Protein AF-A0ABD3CUC6-F1 (afdb_monomer)

Mean predicted aligned error: 16.21 Å

Secondary structure (DSSP, 8-state):
----------------------TTSHHHHHHHHS-HHHHHHHHHHHHHHHHHHHH------EEEEEEEE-STT--EEEEEETTSPPPEEEEGGGS-HHHHHHHHTT-----EEEEEEEEE-SSTT--EEEEEEESS-SS-EEEEGGGS-HHHHHHHHHHHHTT-

Sequence (164 aa):
MRGILRCGQFGGGEGGEFGGMNECGDFLVILKVTPQLQFARRLGLESVIRVVEGGVYEFAEVSEIVERRGKGENVEYLVKWKDGGDNEWVKAALVAEDLVKDFEAGVEYAVAECVLDGREGEDEGKKMEYLVKWTDMEDATWEPEENVDPDLIKVFRERATQRL

pLDDT: mean 72.8, std 18.21, range [30.08, 90.88]

InterPro domains:
  IPR000953 Chromo/chromo shadow domain [PS50013] (110-164)
  IPR000953 Chromo/chromo shadow domain [SM00298] (58-108)
  IPR000953 Chromo/chromo shadow domain [SM00298] (109-161)
  IPR016197 Chromo-like domain superfamily [SSF54160] (58-106)
  IPR016197 Chromo-like domain superfamily [SSF54160] (108-159)
  IPR023780 Chromo domain [PF00385] (112-159)
  IPR051219 Heterochromatin-associated chromo domain-containing protein [PTHR22812] (108-159)

Organism: NCBI:txid1961234

Solvent-accessible surface area (backbone atoms only — not comparable to full-atom values): 10369 Å² total; per-residue (Å²): 100,27,79,88,88,87,88,85,86,88,83,90,82,83,90,78,90,80,78,85,82,82,77,88,64,66,67,64,56,55,60,75,77,44,58,70,69,57,51,54,51,47,56,53,48,52,53,51,48,54,54,48,58,74,67,62,76,82,92,73,65,74,58,46,75,79,46,79,48,72,66,85,91,61,33,32,33,32,36,32,41,64,88,70,55,77,71,41,81,39,49,52,91,78,47,60,67,66,62,53,52,34,51,75,70,70,36,60,72,71,64,70,70,46,58,78,47,75,46,75,39,92,59,103,72,67,48,49,27,33,33,36,32,39,72,91,45,93,69,63,47,80,38,50,58,92,35,46,60,66,69,46,53,48,54,43,54,51,55,61,59,74,75,109

Radius of gyration: 26.25 Å; Cα contacts (8 Å, |Δi|>4): 177; chains: 1; bounding box: 52×40×78 Å

Nearest PDB structures (foldseek):
  5e4w-assembly1_D  TM=7.990E-01  e=6.139E-12  Arabidopsis thaliana
  3ui2-assembly1_A  TM=6.352E-01  e=3.336E-07  Arabidopsis thaliana
  2fmm-assembly1_A-2  TM=7.724E-01  e=9.442E-02  Homo sapiens
  3kup-assembly1_B  TM=8.282E-01  e=1.915E-01  Homo sapiens
  5xyv-assembly1_A  TM=7.861E-01  e=1.805E-01  Drosophila melanogaster

Structure (mmCIF, N/CA/C/O backbone):
data_AF-A0ABD3CUC6-F1
#
_entry.id   AF-A0ABD3CUC6-F1
#
loop_
_atom_site.group_PDB
_atom_site.id
_atom_site.type_symbol
_atom_site.label_atom_id
_atom_site.label_alt_id
_atom_site.label_comp_id
_atom_site.label_asym_id
_atom_site.label_entity_id
_atom_site.label_seq_id
_atom_site.pdbx_PDB_ins_code
_atom_site.Cartn_x
_atom_site.Cartn_y
_atom_site.Cartn_z
_atom_site.occupancy
_atom_site.B_iso_or_equiv
_atom_site.auth_seq_id
_atom_site.auth_comp_id
_atom_site.auth_asym_id
_atom_site.auth_atom_id
_atom_site.pdbx_PDB_model_num
ATOM 1 N N . MET A 1 1 ? -0.080 0.540 9.042 1.00 30.08 1 MET A N 1
ATOM 2 C CA . MET A 1 1 ? -1.145 1.302 8.359 1.00 30.08 1 MET A CA 1
ATOM 3 C C . MET A 1 1 ? -1.538 0.604 7.043 1.00 30.08 1 MET A C 1
ATOM 5 O O . MET A 1 1 ? -0.927 0.839 6.025 1.00 30.08 1 MET A O 1
ATOM 9 N N . ARG A 1 2 ? -2.485 -0.342 7.032 1.00 32.97 2 ARG A N 1
ATOM 10 C CA . ARG A 1 2 ? -2.652 -1.328 5.927 1.0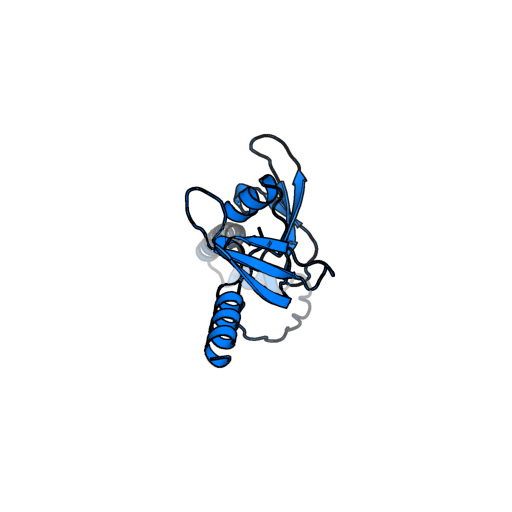0 32.97 2 ARG A CA 1
ATOM 11 C C . ARG A 1 2 ? -3.803 -0.936 4.962 1.00 32.97 2 ARG A C 1
ATOM 13 O O . ARG A 1 2 ? -4.880 -0.659 5.451 1.00 32.97 2 ARG A O 1
ATOM 20 N N . GLY A 1 3 ? -3.649 -0.945 3.625 1.00 31.75 3 GLY A N 1
ATOM 21 C CA . GLY A 1 3 ? -4.732 -0.631 2.646 1.00 31.75 3 GLY A CA 1
ATOM 22 C C . GLY A 1 3 ? -5.021 -1.740 1.604 1.00 31.75 3 GLY A C 1
ATOM 23 O O . GLY A 1 3 ? -4.108 -2.468 1.226 1.00 31.75 3 GLY A O 1
ATOM 24 N N . ILE A 1 4 ? -6.274 -1.898 1.125 1.00 34.72 4 ILE A N 1
ATOM 25 C CA . ILE A 1 4 ? -6.722 -2.981 0.204 1.00 34.72 4 ILE A CA 1
ATOM 26 C C . ILE A 1 4 ? -7.339 -2.413 -1.095 1.00 34.72 4 ILE A C 1
ATOM 28 O O . ILE A 1 4 ? -8.105 -1.454 -1.063 1.00 34.72 4 ILE A O 1
ATOM 32 N N . LEU A 1 5 ? -7.043 -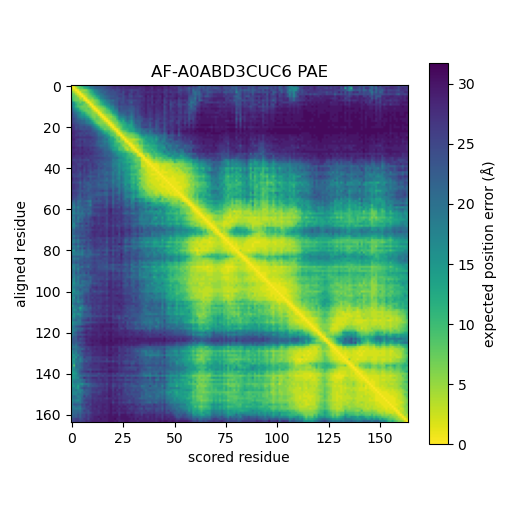3.041 -2.247 1.00 32.69 5 LEU A N 1
ATOM 33 C CA . LEU A 1 5 ? -7.574 -2.693 -3.581 1.00 32.69 5 LEU A CA 1
ATOM 34 C C . LEU A 1 5 ? -8.336 -3.859 -4.236 1.00 32.69 5 LEU A C 1
ATOM 36 O O . LEU A 1 5 ? -8.020 -5.028 -4.007 1.00 32.69 5 LEU A O 1
ATOM 40 N N . ARG A 1 6 ? -9.338 -3.506 -5.056 1.00 31.00 6 ARG A N 1
ATOM 41 C CA . ARG A 1 6 ? -10.392 -4.370 -5.617 1.00 31.00 6 ARG A CA 1
ATOM 42 C C . ARG A 1 6 ? -10.176 -4.603 -7.122 1.00 31.00 6 ARG A C 1
ATOM 44 O O . ARG A 1 6 ? -10.145 -3.643 -7.886 1.00 31.00 6 ARG A O 1
ATOM 51 N N . CYS A 1 7 ? -10.101 -5.869 -7.536 1.00 31.59 7 CYS A N 1
ATOM 52 C CA . CYS A 1 7 ? -9.813 -6.295 -8.911 1.00 31.59 7 CYS A CA 1
ATOM 53 C C . CYS A 1 7 ? -11.099 -6.568 -9.730 1.00 31.59 7 CYS A C 1
ATOM 55 O O . CYS A 1 7 ? -12.070 -7.128 -9.210 1.00 31.59 7 CYS A O 1
ATOM 57 N N . GLY A 1 8 ? -11.110 -6.172 -11.009 1.00 34.06 8 GLY A N 1
ATOM 58 C CA . GLY A 1 8 ? -12.181 -6.427 -11.983 1.00 34.06 8 GLY A CA 1
ATOM 59 C C . GLY A 1 8 ? -11.780 -7.503 -13.002 1.00 34.06 8 GLY A C 1
ATOM 60 O O . GLY A 1 8 ? -10.676 -7.482 -13.527 1.00 34.06 8 GLY A O 1
ATOM 61 N N . GLN A 1 9 ? -12.683 -8.456 -13.247 1.00 33.06 9 GLN A N 1
ATOM 62 C CA . GLN A 1 9 ? -12.469 -9.698 -14.008 1.00 33.06 9 GLN A CA 1
ATOM 63 C C . GLN A 1 9 ? -12.479 -9.564 -15.547 1.00 33.06 9 GLN A C 1
ATOM 65 O O . GLN A 1 9 ? -12.959 -8.573 -16.092 1.00 33.06 9 GLN A O 1
ATOM 70 N N . PHE A 1 10 ? -12.119 -10.702 -16.176 1.00 35.19 10 PHE A N 1
ATOM 71 C CA . PHE A 1 10 ? -12.403 -11.208 -17.540 1.00 35.19 10 PHE A CA 1
ATOM 72 C C . PHE A 1 10 ? -11.274 -10.990 -18.565 1.00 35.19 10 PHE A C 1
ATOM 74 O O . PHE A 1 10 ? -10.747 -9.898 -18.667 1.00 35.19 10 PHE A O 1
ATOM 81 N N . GLY A 1 11 ? -10.856 -11.945 -19.405 1.00 31.66 11 GLY A N 1
ATOM 82 C CA . GLY A 1 11 ? -11.239 -13.334 -19.689 1.00 31.66 11 GLY A CA 1
ATOM 83 C C . GLY A 1 11 ? -10.310 -13.860 -20.806 1.00 31.66 11 GLY A C 1
ATOM 84 O O . GLY A 1 11 ? -9.891 -13.087 -21.663 1.00 31.66 11 GLY A O 1
ATOM 85 N N . GLY A 1 12 ? -9.925 -15.140 -20.745 1.00 42.12 12 GLY A N 1
ATOM 86 C CA . GLY A 1 12 ? -8.836 -15.727 -21.541 1.00 42.12 12 GLY A CA 1
ATOM 87 C C . GLY A 1 12 ? -9.129 -16.030 -23.018 1.00 42.12 12 GLY A C 1
ATOM 88 O O . GLY A 1 12 ? -10.275 -16.011 -23.464 1.00 42.12 12 GLY A O 1
ATOM 89 N N . GLY A 1 13 ? -8.062 -16.367 -23.753 1.00 33.66 13 GLY A N 1
ATOM 90 C CA . GLY A 1 13 ? -8.121 -16.807 -25.150 1.00 33.66 13 GLY A CA 1
ATOM 91 C C . GLY A 1 13 ? -6.776 -17.300 -25.706 1.00 33.66 13 GLY A C 1
ATOM 92 O O . GLY A 1 13 ? -5.983 -16.506 -26.190 1.00 33.66 13 GLY A O 1
ATOM 93 N N . GLU A 1 14 ? -6.566 -18.610 -25.564 1.00 36.53 14 GLU A N 1
ATOM 94 C CA . GLU A 1 14 ? -5.837 -19.611 -26.373 1.00 36.53 14 GLU A CA 1
ATOM 95 C C . GLU A 1 14 ? -4.685 -19.215 -27.327 1.00 36.53 14 GLU A C 1
ATOM 97 O O . GLU A 1 14 ? -4.815 -18.413 -28.249 1.00 36.53 14 GLU A O 1
ATOM 102 N N . GLY A 1 15 ? -3.558 -19.918 -27.144 1.00 44.38 15 GLY A N 1
ATOM 103 C CA . GLY A 1 15 ? -2.377 -19.879 -27.999 1.00 44.38 15 GLY A CA 1
ATOM 104 C C . GLY A 1 15 ? -2.537 -20.623 -29.328 1.00 44.38 15 GLY A C 1
ATOM 105 O O . GLY A 1 15 ? -3.234 -21.631 -29.429 1.00 44.38 15 GLY A O 1
ATOM 106 N N . GLY A 1 16 ? -1.823 -20.131 -30.342 1.00 31.23 16 GLY A N 1
ATOM 107 C CA . GLY A 1 16 ? -1.648 -20.788 -31.634 1.00 31.23 16 GLY A CA 1
ATOM 108 C C . GLY A 1 16 ? -0.166 -20.997 -31.936 1.00 31.23 16 GLY A C 1
ATOM 109 O O . GLY A 1 16 ? 0.599 -20.035 -32.009 1.00 31.23 16 GLY A O 1
ATOM 110 N N . GLU A 1 17 ? 0.224 -22.261 -32.112 1.00 42.72 17 GLU A N 1
ATOM 111 C CA . GLU A 1 17 ? 1.518 -22.683 -32.653 1.00 42.72 17 GLU A CA 1
ATOM 112 C C . GLU A 1 17 ? 1.757 -22.061 -34.037 1.00 42.72 17 GLU A C 1
ATOM 114 O O . GLU A 1 17 ? 1.038 -22.351 -34.995 1.00 42.72 17 GLU A O 1
ATOM 119 N N . PHE A 1 18 ? 2.813 -21.256 -34.173 1.00 35.44 18 PHE A N 1
ATOM 120 C CA . PHE A 1 18 ? 3.358 -20.903 -35.482 1.00 35.44 18 PHE A CA 1
ATOM 121 C C . PHE A 1 18 ? 4.439 -21.914 -35.865 1.00 35.44 18 PHE A C 1
ATOM 123 O O . PHE A 1 18 ? 5.552 -21.905 -35.340 1.00 35.44 18 PHE A O 1
ATOM 130 N N . GLY A 1 19 ? 4.063 -22.808 -36.783 1.00 35.12 19 GLY A N 1
ATOM 131 C CA . GLY A 1 19 ? 4.942 -23.790 -37.404 1.00 35.12 19 GLY A CA 1
ATOM 132 C C . GLY A 1 19 ? 6.150 -23.147 -38.092 1.00 35.12 19 GLY A C 1
ATOM 133 O O . GLY A 1 19 ? 6.057 -22.079 -38.700 1.00 35.12 19 GLY A O 1
ATOM 134 N N . GLY A 1 20 ? 7.288 -23.832 -37.966 1.00 44.66 20 GLY A N 1
ATOM 135 C CA . GLY A 1 20 ? 8.601 -23.389 -38.419 1.00 44.66 20 GLY A CA 1
ATOM 136 C C . GLY A 1 20 ? 8.669 -23.033 -39.904 1.00 44.66 20 GLY A C 1
ATOM 137 O O . GLY A 1 20 ? 8.253 -23.798 -40.775 1.00 44.66 20 GLY A O 1
ATOM 138 N N . MET A 1 21 ? 9.251 -21.866 -40.180 1.00 42.28 21 MET A N 1
ATOM 139 C CA . MET A 1 21 ? 9.611 -21.419 -41.522 1.00 42.28 21 MET A CA 1
ATOM 140 C C . MET A 1 21 ? 11.006 -21.940 -41.877 1.00 42.28 21 MET A C 1
ATOM 142 O O . MET A 1 21 ? 12.007 -21.527 -41.291 1.00 42.28 21 MET A O 1
ATOM 146 N N . ASN A 1 22 ? 11.062 -22.846 -42.853 1.00 43.59 22 ASN A N 1
ATOM 147 C CA . ASN A 1 22 ? 12.304 -23.351 -43.425 1.00 43.59 22 ASN A CA 1
ATOM 148 C C . ASN A 1 22 ? 12.903 -22.321 -44.399 1.00 43.59 22 ASN A C 1
ATOM 150 O O . ASN A 1 22 ? 12.369 -22.059 -45.471 1.00 43.59 22 ASN A O 1
ATOM 154 N N . GLU A 1 23 ? 14.014 -21.738 -43.961 1.00 53.22 23 GLU A N 1
ATOM 155 C CA . GLU A 1 23 ? 15.233 -21.377 -44.694 1.00 53.22 23 GLU A CA 1
ATOM 156 C C . GLU A 1 23 ? 15.123 -20.931 -46.180 1.00 53.22 23 GLU A C 1
ATOM 158 O O . GLU A 1 23 ? 14.926 -21.704 -47.116 1.00 53.22 23 GLU A O 1
ATOM 163 N N . CYS A 1 24 ? 15.427 -19.642 -46.388 1.00 42.94 24 CYS A N 1
ATOM 164 C CA . CYS A 1 24 ? 16.033 -19.032 -47.587 1.00 42.94 24 CYS A CA 1
ATOM 165 C C . CYS A 1 24 ? 15.197 -18.838 -48.873 1.00 42.94 24 CYS A C 1
ATOM 167 O O . CYS A 1 24 ? 15.619 -18.047 -49.720 1.00 42.94 24 CYS A O 1
ATOM 169 N N . GLY A 1 25 ? 14.023 -19.455 -49.034 1.00 47.25 25 GLY A N 1
ATOM 170 C CA . GLY A 1 25 ? 13.182 -19.277 -50.238 1.00 47.25 25 GLY A CA 1
ATOM 171 C C . GLY A 1 25 ? 12.277 -18.035 -50.231 1.00 47.25 25 GLY A C 1
ATOM 172 O O . GLY A 1 25 ? 12.180 -17.312 -51.227 1.00 47.25 25 GLY A O 1
ATOM 173 N N . ASP A 1 26 ? 11.653 -17.742 -49.092 1.00 51.25 26 ASP A N 1
ATOM 174 C CA . ASP A 1 26 ? 10.533 -16.789 -49.025 1.00 51.25 26 ASP A CA 1
ATOM 175 C C . ASP A 1 26 ? 10.968 -15.317 -48.960 1.00 51.25 26 ASP A C 1
ATOM 177 O O . ASP A 1 26 ? 10.250 -14.415 -49.402 1.00 51.25 26 ASP A O 1
ATOM 181 N N . PHE A 1 27 ? 12.193 -15.053 -48.498 1.00 46.53 27 PHE A N 1
ATOM 182 C CA . PHE A 1 27 ? 12.734 -13.695 -48.386 1.00 46.53 27 PHE A CA 1
ATOM 183 C C . PHE A 1 27 ? 12.900 -13.012 -49.757 1.00 46.53 27 PHE A C 1
ATOM 185 O O . PHE A 1 27 ? 12.680 -11.807 -49.905 1.00 46.53 27 PHE A O 1
ATOM 192 N N . LEU A 1 28 ? 13.235 -13.790 -50.794 1.00 46.31 28 LEU A N 1
ATOM 193 C CA . LEU A 1 28 ? 13.470 -13.281 -52.148 1.00 46.31 28 LEU A CA 1
ATOM 194 C C . LEU A 1 28 ? 12.167 -12.897 -52.872 1.00 46.31 28 LEU A C 1
ATOM 196 O O . LEU A 1 28 ? 12.174 -12.020 -53.739 1.00 46.31 28 LEU A O 1
ATOM 200 N N . VAL A 1 29 ? 11.047 -13.532 -52.518 1.00 54.84 29 VAL A N 1
ATOM 201 C CA . VAL A 1 29 ? 9.729 -13.235 -53.100 1.00 54.84 29 VAL A CA 1
ATOM 202 C C . VAL A 1 29 ? 9.185 -11.923 -52.532 1.00 54.84 29 VAL A C 1
ATOM 204 O O . VAL A 1 29 ? 8.720 -11.073 -53.290 1.00 54.84 29 VAL A O 1
ATOM 207 N N . ILE A 1 30 ? 9.347 -11.691 -51.227 1.00 55.38 30 ILE A N 1
ATOM 208 C CA . ILE A 1 30 ? 8.922 -10.453 -50.551 1.00 55.38 30 ILE A CA 1
ATOM 209 C C . ILE A 1 30 ? 9.645 -9.221 -51.125 1.00 55.38 30 ILE A C 1
ATOM 211 O O . ILE A 1 30 ? 9.023 -8.185 -51.374 1.00 55.38 30 ILE A O 1
ATOM 215 N N . LEU A 1 31 ? 10.944 -9.340 -51.415 1.00 51.84 31 LEU A N 1
ATOM 216 C CA . LEU A 1 31 ? 11.751 -8.257 -51.992 1.00 51.84 31 LEU A CA 1
ATOM 217 C C . LEU A 1 31 ? 11.315 -7.834 -53.405 1.00 51.84 31 LEU A C 1
ATOM 219 O O . LEU A 1 31 ? 11.507 -6.679 -53.775 1.00 51.84 31 LEU A O 1
ATOM 223 N N . LYS A 1 32 ? 10.723 -8.735 -54.202 1.00 55.78 32 LYS A N 1
ATOM 224 C CA . LYS A 1 32 ? 10.282 -8.424 -55.577 1.00 55.78 32 LYS A CA 1
ATOM 225 C C . LYS A 1 32 ? 8.918 -7.741 -55.645 1.00 55.78 32 LYS A C 1
ATOM 227 O O . LYS A 1 32 ? 8.655 -7.019 -56.602 1.00 55.78 32 LYS A O 1
ATOM 232 N N . VAL A 1 33 ? 8.058 -7.970 -54.657 1.00 61.75 33 VAL A N 1
ATOM 233 C CA . VAL A 1 33 ? 6.673 -7.463 -54.645 1.00 61.75 33 VAL A CA 1
ATOM 234 C C . VAL A 1 33 ? 6.567 -6.110 -53.927 1.00 61.75 33 VAL A C 1
ATOM 236 O O . VAL A 1 33 ? 5.576 -5.399 -54.075 1.00 61.75 33 VAL A O 1
ATOM 239 N N . THR A 1 34 ? 7.611 -5.702 -53.201 1.00 56.41 34 THR A N 1
ATOM 240 C CA . THR A 1 34 ? 7.596 -4.500 -52.359 1.00 56.41 34 THR A CA 1
ATOM 241 C C . THR A 1 34 ? 8.527 -3.429 -52.944 1.00 56.41 34 THR A C 1
ATOM 243 O O . THR A 1 34 ? 9.745 -3.597 -52.900 1.00 56.41 34 THR A O 1
ATOM 246 N N . PRO A 1 35 ? 8.012 -2.313 -53.499 1.00 67.25 35 PRO A N 1
ATOM 247 C CA . PRO A 1 35 ? 8.851 -1.219 -53.992 1.00 67.25 35 PRO A CA 1
ATOM 248 C C . PRO A 1 35 ? 9.783 -0.698 -52.888 1.00 67.25 35 PRO A C 1
ATOM 250 O O . PRO A 1 35 ? 9.364 -0.596 -51.736 1.00 67.25 35 PRO A O 1
ATOM 253 N N . GLN A 1 36 ? 11.017 -0.305 -53.226 1.00 63.75 36 GLN A N 1
ATOM 254 C CA . GLN A 1 36 ? 12.051 0.092 -52.248 1.00 63.75 36 GLN A CA 1
ATOM 255 C C . GLN A 1 36 ? 11.579 1.155 -51.234 1.00 63.75 36 GLN A C 1
ATOM 257 O O . GLN A 1 36 ? 11.944 1.111 -50.061 1.00 63.75 36 GLN A O 1
ATOM 262 N N . LEU A 1 37 ? 10.699 2.068 -51.657 1.00 66.50 37 LEU A N 1
ATOM 263 C CA . LEU A 1 37 ? 10.107 3.096 -50.796 1.00 66.50 37 LEU A CA 1
ATOM 264 C C . LEU A 1 37 ? 9.169 2.518 -49.718 1.00 66.50 37 LEU A C 1
ATOM 266 O O . LEU A 1 37 ? 9.110 3.032 -48.604 1.00 66.50 37 LEU A O 1
ATOM 270 N N . GLN A 1 38 ? 8.459 1.428 -50.023 1.00 71.19 38 GLN A N 1
ATOM 271 C CA . GLN A 1 38 ? 7.607 0.722 -49.062 1.00 71.19 38 GLN A CA 1
ATOM 272 C C . GLN A 1 38 ? 8.451 -0.070 -48.050 1.00 71.19 38 GLN A C 1
ATOM 274 O O . GLN A 1 38 ? 8.077 -0.151 -46.883 1.00 71.19 38 GLN A O 1
ATOM 279 N N . PHE A 1 39 ? 9.621 -0.578 -48.457 1.00 74.19 39 PHE A N 1
ATOM 280 C CA . PHE A 1 39 ? 10.573 -1.220 -47.542 1.00 74.19 39 PHE A CA 1
ATOM 281 C C . PHE A 1 39 ? 11.191 -0.215 -46.558 1.00 74.19 39 PHE A C 1
ATOM 283 O O . PHE A 1 39 ? 11.212 -0.464 -45.355 1.00 74.19 39 PHE A O 1
ATOM 290 N N . ALA A 1 40 ? 11.602 0.964 -47.038 1.00 74.44 40 ALA A N 1
ATOM 291 C CA . ALA A 1 40 ? 12.079 2.044 -46.172 1.00 74.44 40 ALA A CA 1
ATOM 292 C C . ALA A 1 40 ? 10.999 2.508 -45.176 1.00 74.44 40 ALA A C 1
ATOM 294 O O . ALA A 1 40 ? 11.283 2.720 -43.998 1.00 74.44 40 ALA A O 1
ATOM 295 N N . ARG A 1 41 ? 9.740 2.601 -45.629 1.00 81.31 41 ARG A N 1
ATOM 296 C CA . ARG A 1 41 ? 8.600 2.923 -44.762 1.00 81.31 41 ARG A CA 1
ATOM 297 C C . ARG A 1 41 ? 8.346 1.836 -43.713 1.00 81.31 41 ARG A C 1
ATOM 299 O O . ARG A 1 41 ? 8.040 2.178 -42.576 1.00 81.31 41 ARG A O 1
ATOM 306 N N . ARG A 1 42 ? 8.504 0.555 -44.070 1.00 81.44 42 ARG A N 1
ATOM 307 C CA . ARG A 1 42 ? 8.377 -0.573 -43.136 1.00 81.44 42 ARG A CA 1
ATOM 308 C C . ARG A 1 42 ? 9.451 -0.535 -42.049 1.00 81.44 42 ARG A C 1
ATOM 310 O O . ARG A 1 42 ? 9.092 -0.574 -40.883 1.00 81.44 42 ARG A O 1
ATOM 317 N N . LEU A 1 43 ? 10.725 -0.361 -42.407 1.00 82.19 43 LEU A N 1
ATOM 318 C CA . LEU A 1 43 ? 11.816 -0.242 -41.426 1.00 82.19 43 LEU A CA 1
ATOM 319 C C . LEU A 1 43 ? 11.644 0.972 -40.501 1.00 82.19 43 LEU A C 1
ATOM 321 O O . LEU A 1 43 ? 11.892 0.888 -39.299 1.00 82.19 43 LEU A O 1
ATOM 325 N N . GLY A 1 44 ? 11.195 2.103 -41.054 1.00 85.31 44 GLY A N 1
ATOM 326 C CA . GLY A 1 44 ? 10.877 3.290 -40.262 1.00 85.31 44 GLY A CA 1
ATOM 327 C C . GLY A 1 44 ? 9.750 3.029 -39.261 1.00 85.31 44 GLY A C 1
ATOM 328 O O . GLY A 1 44 ? 9.866 3.409 -38.098 1.00 85.31 44 GLY A O 1
ATOM 329 N N . LEU A 1 45 ? 8.690 2.337 -39.689 1.00 87.50 45 LEU A N 1
ATOM 330 C CA . LEU A 1 45 ? 7.580 1.976 -38.812 1.00 87.50 45 LEU A CA 1
ATOM 331 C C . LEU A 1 45 ? 7.992 0.942 -37.755 1.00 87.50 45 LEU A C 1
ATOM 333 O O . LEU A 1 45 ? 7.586 1.085 -36.611 1.00 87.50 45 LEU A O 1
ATOM 337 N N . GLU A 1 46 ? 8.836 -0.035 -38.092 1.00 85.50 46 GLU A N 1
ATOM 338 C CA . GLU A 1 46 ? 9.383 -1.008 -37.131 1.00 85.50 46 GLU A CA 1
ATOM 339 C C . GLU A 1 46 ? 10.217 -0.321 -36.035 1.00 85.50 46 GLU A C 1
ATOM 341 O O . GLU A 1 46 ? 10.111 -0.675 -34.863 1.00 85.50 46 GLU A O 1
ATOM 346 N N . SER A 1 47 ? 10.983 0.721 -36.378 1.00 87.50 47 SER A N 1
ATOM 347 C CA . SER A 1 47 ? 11.704 1.535 -35.388 1.00 87.50 47 SER A CA 1
ATOM 348 C C . SER A 1 47 ? 10.753 2.277 -34.440 1.00 87.50 47 SER A C 1
ATOM 350 O O . SER A 1 47 ? 10.956 2.275 -33.226 1.00 87.50 47 SER A O 1
ATOM 352 N N . VAL A 1 48 ? 9.682 2.873 -34.978 1.00 87.62 48 VAL A N 1
ATOM 353 C CA . VAL A 1 48 ? 8.655 3.552 -34.168 1.00 87.62 48 VAL A CA 1
ATOM 354 C C . VAL A 1 48 ? 7.921 2.559 -33.271 1.00 87.62 48 VAL A C 1
ATOM 356 O O . VAL A 1 48 ? 7.752 2.842 -32.090 1.00 87.62 48 VAL A O 1
ATOM 359 N N . ILE A 1 49 ? 7.532 1.396 -33.805 1.00 88.19 49 ILE A N 1
ATOM 360 C CA . ILE A 1 49 ? 6.884 0.324 -33.040 1.00 88.19 49 ILE A CA 1
ATOM 361 C C . ILE A 1 49 ? 7.769 -0.080 -31.867 1.00 88.19 49 ILE A C 1
ATOM 363 O O . ILE A 1 49 ? 7.291 -0.063 -30.745 1.00 88.19 49 ILE A O 1
ATOM 367 N N . ARG A 1 50 ? 9.069 -0.309 -32.081 1.00 81.56 50 ARG A N 1
ATOM 368 C CA . ARG A 1 50 ? 9.997 -0.674 -31.002 1.00 81.56 50 ARG A CA 1
ATOM 369 C C . ARG A 1 50 ? 10.080 0.377 -29.889 1.00 81.56 50 ARG A C 1
ATOM 371 O O . ARG A 1 50 ? 10.201 0.028 -28.718 1.00 81.56 50 ARG A O 1
ATOM 378 N N . VAL A 1 51 ? 10.055 1.663 -30.242 1.00 85.25 51 VAL A N 1
ATOM 379 C CA . VAL A 1 51 ? 10.057 2.758 -29.255 1.00 85.25 51 VAL A CA 1
ATOM 380 C C . VAL A 1 51 ? 8.738 2.799 -28.492 1.00 85.25 51 VAL A C 1
ATOM 382 O O . VAL A 1 51 ? 8.750 2.973 -27.277 1.00 85.25 51 VAL A O 1
ATOM 385 N N . VAL A 1 52 ? 7.615 2.628 -29.194 1.00 82.69 52 VAL A N 1
ATOM 386 C CA . VAL A 1 52 ? 6.289 2.612 -28.575 1.00 82.69 52 VAL A CA 1
ATOM 387 C C . VAL A 1 52 ? 6.143 1.392 -27.672 1.00 82.69 52 VAL A C 1
ATOM 389 O O . VAL A 1 52 ? 5.814 1.583 -26.515 1.00 82.69 52 VAL A O 1
ATOM 392 N N . GLU A 1 53 ? 6.469 0.183 -28.135 1.00 75.06 53 GLU A N 1
ATOM 393 C CA . GLU A 1 53 ? 6.480 -1.054 -27.338 1.00 75.06 53 GLU A CA 1
ATOM 394 C C . GLU A 1 53 ? 7.338 -0.918 -26.078 1.00 75.06 53 GLU A C 1
ATOM 396 O O . GLU A 1 53 ? 6.906 -1.320 -25.006 1.00 75.06 53 GLU A O 1
ATOM 401 N N . GLY A 1 54 ? 8.515 -0.287 -26.166 1.00 68.81 54 GLY A N 1
ATOM 402 C CA . GLY A 1 54 ? 9.358 -0.031 -24.993 1.00 68.81 54 GLY A CA 1
ATOM 403 C C . GLY A 1 54 ? 8.771 0.965 -23.984 1.00 68.81 54 GLY A C 1
ATOM 404 O O . GLY A 1 54 ? 9.252 1.029 -22.854 1.00 68.81 54 GLY A O 1
ATOM 405 N N . GLY A 1 55 ? 7.769 1.748 -24.391 1.00 67.81 55 GLY A N 1
ATOM 406 C CA . GLY A 1 55 ? 7.015 2.671 -23.543 1.00 67.81 55 GLY A CA 1
ATOM 407 C C . GLY A 1 55 ? 5.590 2.207 -23.229 1.00 67.81 55 GLY A C 1
ATOM 408 O O . GLY A 1 55 ? 4.880 2.908 -22.508 1.00 67.81 55 GLY A O 1
ATOM 409 N N . VAL A 1 56 ? 5.149 1.065 -23.770 1.00 69.81 56 VAL A N 1
ATOM 410 C CA . VAL A 1 56 ? 3.901 0.430 -23.350 1.00 69.81 56 VAL A CA 1
ATOM 411 C C . VAL A 1 56 ? 4.205 -0.280 -22.042 1.00 69.81 56 VAL A C 1
ATOM 413 O O . VAL A 1 56 ? 4.890 -1.298 -22.013 1.00 69.81 56 VAL A O 1
ATOM 416 N N . TYR A 1 57 ? 3.699 0.285 -20.956 1.00 66.25 57 TYR A N 1
ATOM 417 C CA . TYR A 1 57 ? 3.757 -0.325 -19.639 1.00 66.25 57 TYR A CA 1
ATOM 418 C C . TYR A 1 57 ? 2.383 -0.880 -19.297 1.00 66.25 57 TYR A C 1
ATOM 420 O O . TYR A 1 57 ? 1.362 -0.229 -19.530 1.00 66.25 57 TYR A O 1
ATOM 428 N N . GLU A 1 58 ? 2.374 -2.084 -18.743 1.00 64.25 58 GLU A N 1
ATOM 429 C CA . GLU A 1 58 ? 1.195 -2.651 -18.112 1.00 64.25 58 GLU A CA 1
ATOM 430 C C . GLU A 1 58 ? 1.233 -2.300 -16.625 1.00 64.25 58 GLU A C 1
ATOM 432 O O . GLU A 1 58 ? 2.260 -2.442 -15.960 1.00 64.25 58 GLU A O 1
ATOM 437 N N . PHE A 1 59 ? 0.121 -1.780 -16.113 1.00 65.38 59 PHE A N 1
ATOM 438 C CA . PHE A 1 59 ? -0.016 -1.508 -14.690 1.00 65.38 59 PHE A CA 1
ATOM 439 C C . PHE A 1 59 ? -0.362 -2.820 -13.988 1.00 65.38 59 PHE A C 1
ATOM 441 O O . PHE A 1 59 ? -1.421 -3.388 -14.244 1.00 65.38 59 PHE A O 1
ATOM 448 N N . ALA A 1 60 ? 0.515 -3.285 -13.102 1.00 72.94 60 ALA A N 1
ATOM 449 C CA . ALA A 1 60 ? 0.294 -4.481 -12.298 1.00 72.94 60 ALA A CA 1
ATOM 450 C C . ALA A 1 60 ? 0.017 -4.118 -10.830 1.00 72.94 60 ALA A C 1
ATOM 452 O O . ALA A 1 60 ? 0.540 -3.132 -10.302 1.00 72.94 60 ALA A O 1
ATOM 453 N N . GLU A 1 61 ? -0.832 -4.907 -10.164 1.00 72.25 61 GLU A N 1
ATOM 454 C CA . GLU A 1 61 ? -1.156 -4.694 -8.754 1.00 72.25 61 GLU A CA 1
ATOM 455 C C . GLU A 1 61 ? 0.002 -5.135 -7.854 1.00 72.25 61 GLU A C 1
ATOM 457 O O . GLU A 1 61 ? 0.327 -6.322 -7.734 1.00 72.25 61 GLU A O 1
ATOM 462 N N . VAL A 1 62 ? 0.586 -4.158 -7.167 1.00 79.38 62 VAL A N 1
ATOM 463 C CA . VAL A 1 62 ? 1.602 -4.390 -6.146 1.00 79.38 62 VAL A CA 1
ATOM 464 C C . VAL A 1 62 ? 0.943 -4.929 -4.878 1.00 79.38 62 VAL A C 1
ATOM 466 O O . VAL A 1 62 ? -0.067 -4.402 -4.408 1.00 79.38 62 VAL A O 1
ATOM 469 N N . SER A 1 63 ? 1.516 -5.997 -4.326 1.00 80.25 63 SER A N 1
ATOM 470 C CA . SER A 1 63 ? 1.158 -6.510 -3.005 1.00 80.25 63 SER A CA 1
ATOM 471 C C . SER A 1 63 ? 1.919 -5.763 -1.919 1.00 80.25 63 SER A C 1
ATOM 473 O O . SER A 1 63 ? 1.315 -5.310 -0.956 1.00 80.25 63 SER A O 1
ATOM 475 N N . GLU A 1 64 ? 3.243 -5.691 -2.047 1.00 77.81 64 GLU A N 1
ATOM 476 C CA . GLU A 1 64 ? 4.125 -5.159 -1.010 1.00 77.81 64 GLU A CA 1
ATOM 477 C C . GLU A 1 64 ? 5.494 -4.800 -1.599 1.00 77.81 64 GLU A C 1
ATOM 479 O O . GLU A 1 64 ? 5.966 -5.444 -2.542 1.00 77.81 64 GLU A O 1
ATOM 484 N N . ILE A 1 65 ? 6.151 -3.794 -1.018 1.00 85.75 65 ILE A N 1
ATOM 485 C CA . ILE A 1 65 ? 7.575 -3.538 -1.237 1.00 85.75 65 ILE A CA 1
ATOM 486 C C . ILE A 1 65 ? 8.366 -4.296 -0.171 1.00 85.75 65 ILE A C 1
ATOM 488 O O . ILE A 1 65 ? 8.214 -4.044 1.019 1.00 85.75 65 ILE A O 1
ATOM 492 N N . VAL A 1 66 ? 9.227 -5.210 -0.604 1.00 85.75 66 VAL A N 1
ATOM 493 C CA . VAL A 1 66 ? 9.972 -6.110 0.288 1.00 85.75 66 VAL A CA 1
ATOM 494 C C . VAL A 1 66 ? 11.319 -5.516 0.686 1.00 85.75 66 VAL A C 1
ATOM 496 O O . VAL A 1 66 ? 11.753 -5.626 1.830 1.00 85.75 66 VAL A O 1
ATOM 499 N N . GLU A 1 67 ? 12.016 -4.903 -0.268 1.00 86.56 67 GLU A N 1
ATOM 500 C CA . GLU A 1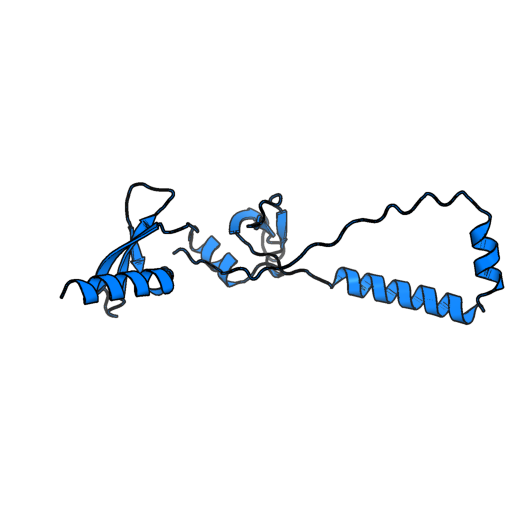 67 ? 13.387 -4.443 -0.067 1.00 86.56 67 GLU A CA 1
ATOM 501 C C . GLU A 1 67 ? 13.663 -3.165 -0.861 1.00 86.56 67 GLU A C 1
ATOM 503 O O . GLU A 1 67 ? 13.045 -2.902 -1.892 1.00 86.56 67 GLU A O 1
ATOM 508 N N . ARG A 1 68 ? 14.636 -2.377 -0.396 1.00 88.44 68 ARG A N 1
ATOM 509 C CA . ARG A 1 68 ? 15.167 -1.217 -1.114 1.00 88.44 68 ARG A CA 1
ATOM 510 C C . ARG A 1 68 ? 16.653 -1.389 -1.369 1.00 88.44 68 ARG A C 1
ATOM 512 O O . ARG A 1 68 ? 17.430 -1.640 -0.447 1.00 88.44 68 ARG A O 1
ATOM 519 N N . ARG A 1 69 ? 17.074 -1.112 -2.600 1.00 88.56 69 ARG A N 1
ATOM 520 C CA . ARG A 1 69 ? 18.479 -1.080 -3.003 1.00 88.56 69 ARG A CA 1
ATOM 521 C C . ARG A 1 69 ? 18.809 0.229 -3.716 1.00 88.56 69 ARG A C 1
ATOM 523 O O . ARG A 1 69 ? 17.963 0.857 -4.339 1.00 88.56 69 ARG A O 1
ATOM 530 N N . GLY A 1 70 ? 20.074 0.636 -3.624 1.00 85.69 70 GLY A N 1
ATOM 531 C CA . GLY A 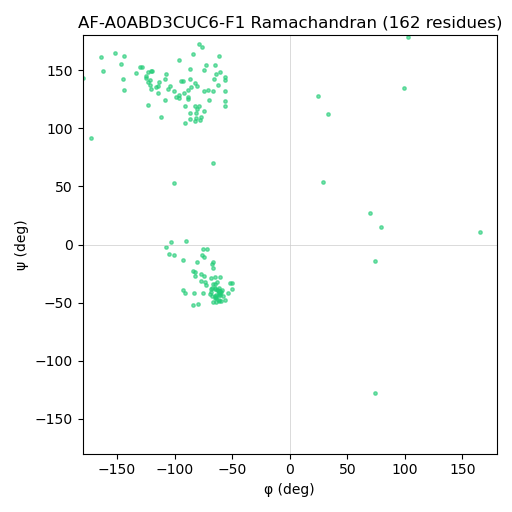1 70 ? 20.602 1.800 -4.335 1.00 85.69 70 GLY A CA 1
ATOM 532 C C . GLY A 1 70 ? 20.764 3.044 -3.461 1.00 85.69 70 GLY A C 1
ATOM 533 O O . GLY A 1 70 ? 20.511 3.027 -2.254 1.00 85.69 70 GLY A O 1
ATOM 534 N N . LYS A 1 71 ? 21.281 4.116 -4.071 1.00 77.56 71 LYS A N 1
ATOM 535 C CA . LYS A 1 71 ? 21.511 5.426 -3.440 1.00 77.56 71 LYS A CA 1
ATOM 536 C C . LYS A 1 71 ? 21.251 6.544 -4.452 1.00 77.56 71 LYS A C 1
ATOM 538 O O . LYS A 1 71 ? 21.662 6.428 -5.606 1.00 77.56 71 LYS A O 1
ATOM 543 N N . GLY A 1 72 ? 20.662 7.648 -3.993 1.00 79.44 72 GLY A N 1
ATOM 544 C CA . GLY A 1 72 ? 20.420 8.840 -4.813 1.00 79.44 72 GLY A CA 1
ATOM 545 C C . GLY A 1 72 ? 19.278 8.637 -5.808 1.00 79.44 72 GLY A C 1
ATOM 546 O O . GLY A 1 72 ? 18.201 8.216 -5.413 1.00 79.44 72 GLY A O 1
ATOM 547 N N . GLU A 1 73 ? 19.518 8.923 -7.087 1.00 73.81 73 GLU A N 1
ATOM 548 C CA . GLU A 1 73 ? 18.507 8.809 -8.156 1.00 73.81 73 GLU A CA 1
ATOM 549 C C . GLU A 1 73 ? 18.312 7.374 -8.677 1.00 73.81 73 GLU A C 1
ATOM 551 O O . GLU A 1 73 ? 17.313 7.079 -9.324 1.00 73.81 73 GLU A O 1
ATOM 556 N N . ASN A 1 74 ? 19.239 6.458 -8.375 1.00 81.25 74 ASN A N 1
ATOM 557 C CA . ASN A 1 74 ? 19.166 5.054 -8.795 1.00 81.25 74 ASN A CA 1
ATOM 558 C C . ASN A 1 74 ? 18.660 4.168 -7.650 1.00 81.25 74 ASN A C 1
ATOM 560 O O . ASN A 1 74 ? 19.341 3.224 -7.245 1.00 81.25 74 ASN A O 1
ATOM 564 N N . VAL A 1 75 ? 17.519 4.534 -7.066 1.00 88.00 75 VAL A N 1
ATOM 565 C CA . VAL A 1 75 ? 16.842 3.703 -6.064 1.00 88.00 75 VAL A CA 1
ATOM 566 C C . VAL A 1 75 ? 15.901 2.738 -6.772 1.00 88.00 75 VAL A C 1
ATOM 568 O O . VAL A 1 75 ? 15.133 3.119 -7.659 1.00 88.00 75 VAL A O 1
ATOM 571 N N . GLU A 1 76 ? 15.985 1.480 -6.365 1.00 90.62 76 GLU A N 1
ATOM 572 C CA . GLU A 1 76 ? 15.145 0.390 -6.836 1.00 90.62 76 GLU A CA 1
ATOM 573 C C . GLU A 1 76 ? 14.484 -0.275 -5.629 1.00 90.62 76 GLU A C 1
ATOM 575 O O . GLU A 1 76 ? 15.086 -0.404 -4.555 1.00 90.62 76 GLU A O 1
ATOM 580 N N . TYR A 1 77 ? 13.242 -0.693 -5.822 1.00 89.44 77 TYR A N 1
ATOM 581 C CA . TYR A 1 77 ? 12.429 -1.379 -4.834 1.00 89.44 77 TYR A CA 1
ATOM 582 C C . TYR A 1 77 ? 12.122 -2.784 -5.336 1.00 89.44 77 TYR A C 1
ATOM 584 O O . TYR A 1 77 ? 11.797 -2.972 -6.508 1.00 89.44 77 TYR A O 1
ATOM 592 N N . LEU A 1 78 ? 12.251 -3.770 -4.454 1.00 89.25 78 LEU A N 1
ATOM 593 C CA . LEU A 1 78 ? 11.845 -5.138 -4.729 1.00 89.25 78 LEU A CA 1
ATOM 594 C C . LEU A 1 78 ? 10.341 -5.238 -4.500 1.00 89.25 78 LEU A C 1
ATOM 596 O O . LEU A 1 78 ? 9.873 -5.167 -3.363 1.00 89.25 78 LEU A O 1
ATOM 600 N N . VAL A 1 79 ? 9.600 -5.376 -5.589 1.00 88.38 79 VAL A N 1
ATOM 601 C CA . VAL A 1 79 ? 8.143 -5.408 -5.598 1.00 88.38 79 VAL A CA 1
ATOM 602 C C . VAL A 1 79 ? 7.681 -6.857 -5.595 1.00 88.38 79 VAL A C 1
ATOM 604 O O . VAL A 1 79 ? 8.122 -7.661 -6.416 1.00 88.38 79 VAL A O 1
ATOM 607 N N . LYS A 1 80 ? 6.782 -7.181 -4.668 1.00 85.81 80 LYS A N 1
ATOM 608 C CA . LYS A 1 80 ? 6.025 -8.429 -4.666 1.00 85.81 80 LYS A CA 1
ATOM 609 C C . LYS A 1 80 ? 4.669 -8.182 -5.312 1.00 85.81 80 LYS A C 1
ATOM 611 O O . LYS A 1 80 ? 3.927 -7.298 -4.879 1.00 85.81 80 LYS A O 1
ATOM 616 N N . TRP A 1 81 ? 4.335 -8.976 -6.316 1.00 85.75 81 TRP A N 1
ATOM 617 C CA . TRP A 1 81 ? 3.082 -8.856 -7.058 1.00 85.75 81 TRP A CA 1
ATOM 618 C C . TRP A 1 81 ? 1.946 -9.637 -6.391 1.00 85.75 81 TRP A C 1
ATOM 620 O O . TRP A 1 81 ? 2.175 -10.639 -5.708 1.00 85.75 81 TRP A O 1
ATOM 630 N N . LYS A 1 82 ? 0.701 -9.177 -6.565 1.00 79.00 82 LYS A N 1
ATOM 631 C CA . LYS A 1 82 ? -0.480 -9.872 -6.017 1.00 79.00 82 LYS A CA 1
ATOM 632 C C . LYS A 1 82 ? -0.899 -11.111 -6.803 1.00 79.00 82 LYS A C 1
ATOM 634 O O . LYS A 1 82 ? -1.542 -11.993 -6.242 1.00 79.00 82 LYS A O 1
ATOM 639 N N . ASP A 1 83 ? -0.570 -11.172 -8.086 1.00 77.50 83 ASP A N 1
ATOM 640 C CA . ASP A 1 83 ? -0.881 -12.294 -8.978 1.00 77.50 83 ASP A CA 1
ATOM 641 C C . ASP A 1 83 ? -0.046 -13.553 -8.682 1.00 77.50 83 ASP A C 1
ATOM 643 O O . ASP A 1 83 ? -0.274 -14.608 -9.275 1.00 77.50 83 ASP A O 1
ATOM 647 N N . GLY A 1 84 ? 0.886 -13.462 -7.728 1.00 75.00 84 GLY A N 1
ATOM 648 C CA . GLY A 1 84 ? 1.803 -14.541 -7.385 1.00 75.00 84 GLY A CA 1
ATOM 649 C C . GLY A 1 84 ? 2.975 -14.660 -8.355 1.00 75.00 84 GLY A C 1
ATOM 650 O O . GLY A 1 84 ? 3.646 -15.692 -8.340 1.00 75.00 84 GLY A O 1
ATOM 651 N N . GLY A 1 85 ? 3.218 -13.638 -9.183 1.00 78.31 85 GLY A N 1
ATOM 652 C CA . GLY A 1 85 ? 4.439 -13.514 -9.968 1.00 78.31 85 GLY A CA 1
ATOM 653 C C . GLY A 1 85 ? 5.694 -13.413 -9.094 1.00 78.31 85 GLY A C 1
ATOM 654 O O . GLY A 1 85 ? 5.630 -13.117 -7.897 1.00 78.31 85 GLY A O 1
ATOM 655 N N . ASP A 1 86 ? 6.849 -13.667 -9.706 1.00 82.06 86 ASP A N 1
ATOM 656 C CA . ASP A 1 86 ? 8.146 -13.564 -9.037 1.00 82.06 86 ASP A CA 1
ATOM 657 C C . ASP A 1 86 ? 8.444 -12.118 -8.614 1.00 82.06 86 ASP A C 1
ATOM 659 O O . ASP A 1 86 ? 8.071 -11.165 -9.294 1.00 82.06 86 ASP A O 1
ATOM 663 N N . ASN A 1 87 ? 9.145 -11.935 -7.492 1.00 87.50 87 ASN A N 1
ATOM 664 C CA . ASN A 1 87 ? 9.513 -10.597 -7.030 1.00 87.50 87 ASN A CA 1
ATOM 665 C C . ASN A 1 87 ? 10.510 -9.941 -7.996 1.00 87.50 87 ASN A C 1
ATOM 667 O O . ASN A 1 87 ? 11.548 -10.529 -8.315 1.00 87.50 87 ASN A O 1
ATOM 671 N N . GLU A 1 88 ? 10.259 -8.688 -8.373 1.00 87.12 88 GLU A N 1
ATOM 672 C CA . GLU A 1 88 ? 11.085 -7.965 -9.343 1.00 87.12 88 GLU A CA 1
ATOM 673 C C . GLU A 1 88 ? 11.614 -6.637 -8.799 1.00 87.12 88 GLU A C 1
ATOM 675 O O . GLU A 1 88 ? 10.955 -5.936 -8.030 1.00 87.12 88 GLU A O 1
ATOM 680 N N . TRP A 1 89 ? 12.833 -6.278 -9.209 1.00 90.00 89 TRP A N 1
ATOM 681 C CA . TRP A 1 89 ? 13.427 -4.982 -8.894 1.00 90.00 89 TRP A CA 1
ATOM 682 C C . TRP A 1 89 ? 12.901 -3.921 -9.858 1.00 90.00 89 TRP A C 1
ATOM 684 O O . TRP A 1 89 ? 13.219 -3.934 -11.048 1.00 90.00 89 TRP A O 1
ATOM 694 N N . VAL A 1 90 ? 12.129 -2.977 -9.327 1.00 87.06 90 VAL A N 1
ATOM 695 C CA . VAL A 1 90 ? 11.503 -1.889 -10.081 1.00 87.06 90 VAL A CA 1
ATOM 696 C C . VAL A 1 90 ? 12.115 -0.554 -9.662 1.00 87.06 90 VAL A C 1
ATOM 698 O O . VAL A 1 90 ? 12.391 -0.307 -8.489 1.00 87.06 90 VAL A O 1
ATOM 701 N N . LYS A 1 91 ? 12.346 0.340 -10.626 1.00 86.81 91 LYS A N 1
ATOM 702 C CA . LYS A 1 91 ? 12.877 1.684 -10.352 1.00 86.81 91 LYS A CA 1
ATOM 703 C C . LYS A 1 91 ? 11.877 2.512 -9.556 1.00 86.81 91 LYS A C 1
ATOM 705 O O . LYS A 1 91 ? 10.698 2.507 -9.885 1.00 86.81 91 LYS A O 1
ATOM 710 N N . ALA A 1 92 ? 12.366 3.321 -8.616 1.00 84.75 92 ALA A N 1
ATOM 711 C CA . ALA A 1 92 ? 11.539 4.213 -7.800 1.00 84.75 92 ALA A CA 1
ATOM 712 C C . ALA A 1 92 ? 10.572 5.083 -8.622 1.00 84.75 92 ALA A C 1
ATOM 714 O O . ALA A 1 92 ? 9.426 5.247 -8.237 1.00 84.75 92 ALA A O 1
ATOM 715 N N . ALA A 1 93 ? 11.003 5.575 -9.789 1.00 83.25 93 ALA A N 1
ATOM 716 C CA . ALA A 1 93 ? 10.171 6.397 -10.674 1.00 83.25 93 ALA A CA 1
ATOM 717 C C . ALA A 1 93 ? 8.971 5.657 -11.303 1.00 83.25 93 ALA A C 1
ATOM 719 O O . ALA A 1 93 ? 8.096 6.301 -11.874 1.00 83.25 93 ALA A O 1
ATOM 720 N N . LEU A 1 94 ? 8.960 4.322 -11.264 1.00 81.75 94 LEU A N 1
ATOM 721 C CA . LEU A 1 94 ? 7.883 3.477 -11.789 1.00 81.75 94 LEU A CA 1
ATOM 722 C C . LEU A 1 94 ? 7.008 2.890 -10.674 1.00 81.75 94 LEU A C 1
ATOM 724 O O . LEU A 1 94 ? 5.991 2.269 -10.965 1.00 81.75 94 LEU A O 1
ATOM 728 N N . VAL A 1 95 ? 7.402 3.069 -9.412 1.00 84.00 95 VAL A N 1
ATOM 729 C CA . VAL A 1 95 ? 6.615 2.659 -8.249 1.00 84.00 95 VAL A CA 1
ATOM 730 C C . VAL A 1 95 ? 5.766 3.846 -7.811 1.00 84.00 95 VAL A C 1
ATOM 732 O O . VAL A 1 95 ? 6.216 4.991 -7.853 1.00 84.00 95 VAL A O 1
ATOM 735 N N . ALA A 1 96 ? 4.527 3.580 -7.409 1.00 83.62 96 ALA A N 1
ATOM 736 C CA . ALA A 1 96 ? 3.636 4.624 -6.932 1.00 83.62 96 ALA A CA 1
ATOM 737 C C . ALA A 1 96 ? 4.201 5.292 -5.658 1.00 83.62 96 ALA A C 1
ATOM 739 O O . ALA A 1 96 ? 4.766 4.630 -4.783 1.00 83.62 96 ALA A O 1
ATOM 740 N N . GLU A 1 97 ? 4.107 6.623 -5.584 1.00 83.50 97 GLU A N 1
ATOM 741 C CA . GLU A 1 97 ? 4.736 7.424 -4.520 1.00 83.50 97 GLU A CA 1
ATOM 742 C C . GLU A 1 97 ? 4.173 7.110 -3.127 1.00 83.50 97 GLU A C 1
ATOM 744 O O . GLU A 1 97 ? 4.897 7.177 -2.133 1.00 83.50 97 GLU A O 1
ATOM 749 N N . ASP A 1 98 ? 2.892 6.754 -3.057 1.00 81.19 98 ASP A N 1
ATOM 750 C CA . ASP A 1 98 ? 2.205 6.297 -1.849 1.00 81.19 98 ASP A CA 1
ATOM 751 C C . ASP A 1 98 ? 2.827 5.007 -1.304 1.00 81.19 98 ASP A C 1
ATOM 753 O O . ASP A 1 98 ? 3.223 4.974 -0.141 1.00 81.19 98 ASP A O 1
ATOM 757 N N . LEU A 1 99 ? 3.043 4.001 -2.156 1.00 81.88 99 LEU A N 1
ATOM 758 C CA . LEU A 1 99 ? 3.685 2.742 -1.763 1.00 81.88 99 LEU A CA 1
ATOM 759 C C . LEU A 1 99 ? 5.104 2.962 -1.233 1.00 81.88 99 LEU A C 1
ATOM 761 O O . LEU A 1 99 ? 5.505 2.355 -0.239 1.00 81.88 99 LEU A O 1
ATOM 765 N N . VAL A 1 100 ? 5.872 3.839 -1.885 1.00 84.75 100 VAL A N 1
ATOM 766 C CA . VAL A 1 100 ? 7.227 4.183 -1.434 1.00 84.75 100 VAL A CA 1
ATOM 767 C C . VAL A 1 100 ? 7.185 4.863 -0.070 1.00 84.75 100 VAL A C 1
ATOM 769 O O . VAL A 1 100 ? 7.959 4.510 0.820 1.00 84.75 100 VAL A O 1
ATOM 772 N N . LYS A 1 101 ? 6.277 5.824 0.109 1.00 85.62 101 LYS A N 1
ATOM 773 C CA . LYS A 1 101 ? 6.115 6.549 1.367 1.00 85.62 101 LYS A CA 1
ATOM 774 C C . LYS A 1 101 ? 5.720 5.613 2.508 1.00 85.62 101 LYS A C 1
ATOM 776 O O . LYS A 1 101 ? 6.269 5.738 3.600 1.00 85.62 101 LYS A O 1
ATOM 781 N N . ASP A 1 102 ? 4.814 4.677 2.251 1.00 81.38 102 ASP A N 1
ATOM 782 C CA . ASP A 1 102 ? 4.379 3.686 3.234 1.00 81.38 102 ASP A CA 1
ATOM 783 C C . ASP A 1 102 ? 5.530 2.757 3.621 1.00 81.38 102 ASP A C 1
ATOM 785 O O . ASP A 1 102 ? 5.813 2.571 4.807 1.00 81.38 102 ASP A O 1
ATOM 789 N N . PHE A 1 103 ? 6.279 2.260 2.636 1.00 83.88 103 PHE A N 1
ATOM 790 C CA . PHE A 1 103 ? 7.463 1.447 2.897 1.00 83.88 103 PHE A CA 1
ATOM 791 C C . PHE A 1 103 ? 8.498 2.193 3.755 1.00 83.88 103 PHE A C 1
ATOM 793 O O . PHE A 1 103 ? 9.020 1.645 4.726 1.00 83.88 103 PHE A O 1
ATOM 800 N N . GLU A 1 104 ? 8.777 3.466 3.454 1.00 83.25 104 GLU A N 1
ATOM 801 C CA . GLU A 1 104 ? 9.699 4.281 4.257 1.00 83.25 104 GLU A CA 1
ATOM 802 C C . GLU A 1 104 ? 9.158 4.619 5.652 1.00 83.25 104 GLU A C 1
ATOM 804 O O . GLU A 1 104 ? 9.939 4.763 6.594 1.00 83.25 104 GLU A O 1
ATOM 809 N N . ALA A 1 105 ? 7.836 4.697 5.807 1.00 82.81 105 ALA A N 1
ATOM 810 C CA . ALA A 1 105 ? 7.173 4.844 7.097 1.00 82.81 105 ALA A CA 1
ATOM 811 C C . ALA A 1 105 ? 7.145 3.538 7.920 1.00 82.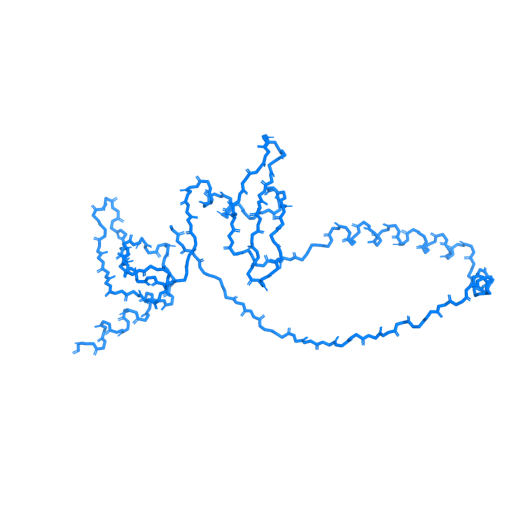81 105 ALA A C 1
ATOM 813 O O . ALA A 1 105 ? 6.689 3.558 9.064 1.00 82.81 105 ALA A O 1
ATOM 814 N N . GLY A 1 106 ? 7.637 2.416 7.375 1.00 78.50 106 GLY A N 1
ATOM 815 C CA . GLY A 1 106 ? 7.591 1.104 8.031 1.00 78.50 106 GLY A CA 1
ATOM 816 C C . GLY A 1 106 ? 6.173 0.544 8.116 1.00 78.50 106 GLY A C 1
ATOM 817 O O . GLY A 1 106 ? 5.830 -0.193 9.039 1.00 78.50 106 GLY A O 1
ATOM 818 N N . VAL A 1 107 ? 5.323 0.956 7.182 1.00 77.75 107 VAL A N 1
ATOM 819 C CA . VAL A 1 107 ? 3.940 0.537 7.094 1.00 77.75 107 VAL A CA 1
ATOM 820 C C . VAL A 1 107 ? 3.870 -0.760 6.295 1.00 77.75 107 VAL A C 1
ATOM 822 O O . VAL A 1 107 ? 4.055 -0.787 5.084 1.00 77.75 107 VAL A O 1
ATOM 825 N N . GLU A 1 108 ? 3.595 -1.852 6.991 1.00 74.69 108 GLU A N 1
ATOM 826 C CA . GLU A 1 108 ? 3.346 -3.158 6.373 1.00 74.69 108 GLU A CA 1
ATOM 827 C C . GLU A 1 108 ? 1.879 -3.280 5.941 1.00 74.69 108 GLU A C 1
ATOM 829 O O . GLU A 1 108 ? 1.086 -2.516 6.486 1.00 74.69 108 GLU A O 1
ATOM 834 N N . TYR A 1 109 ? 1.540 -4.252 5.067 1.00 75.06 109 TYR A N 1
ATOM 835 C CA . TYR A 1 109 ? 0.221 -4.577 4.458 1.00 75.06 109 TYR A CA 1
ATOM 836 C C . TYR A 1 109 ? -0.332 -5.968 4.903 1.00 75.06 109 TYR A C 1
ATOM 838 O O . TYR A 1 109 ? 0.385 -6.956 4.831 1.00 75.06 109 TYR A O 1
ATOM 846 N N . ALA A 1 110 ? -1.597 -6.096 5.361 1.00 80.62 110 ALA A N 1
ATOM 847 C CA . ALA A 1 110 ? -2.319 -7.375 5.637 1.00 80.62 110 ALA A CA 1
ATOM 848 C C . ALA A 1 110 ? -3.795 -7.293 5.293 1.00 80.62 110 ALA A C 1
ATOM 850 O O . ALA A 1 110 ? -4.406 -6.227 5.250 1.00 80.62 110 ALA A O 1
ATOM 851 N N . VAL A 1 111 ? -4.358 -8.493 5.173 1.00 82.69 111 VAL A N 1
ATOM 852 C CA . VAL A 1 111 ? -5.784 -8.760 5.160 1.00 82.69 111 VAL A CA 1
ATOM 853 C C . VAL A 1 111 ? -6.342 -8.734 6.588 1.00 82.69 111 VAL A C 1
ATOM 855 O O . VAL A 1 111 ? -5.960 -9.521 7.457 1.00 82.69 111 VAL A O 1
ATOM 858 N N . ALA A 1 112 ? -7.279 -7.821 6.820 1.00 86.25 112 ALA A N 1
ATOM 859 C CA . ALA A 1 112 ? -8.094 -7.796 8.025 1.00 86.25 112 ALA A CA 1
ATOM 860 C C . ALA A 1 112 ? -9.242 -8.816 7.917 1.00 86.25 112 ALA A C 1
ATOM 862 O O . ALA A 1 112 ? -9.912 -8.902 6.890 1.00 86.25 112 ALA A O 1
ATOM 863 N N . GLU A 1 113 ? -9.499 -9.568 8.987 1.00 87.12 113 GLU A N 1
ATOM 864 C CA . GLU A 1 113 ? -10.636 -10.490 9.084 1.00 87.12 113 GLU A CA 1
ATOM 865 C C . GLU A 1 113 ? -11.923 -9.725 9.417 1.00 87.12 113 GLU A C 1
ATOM 867 O O . GLU A 1 113 ? -12.951 -9.888 8.758 1.00 87.12 113 GLU A O 1
ATOM 872 N N . CYS A 1 114 ? -11.886 -8.892 10.461 1.00 85.69 114 CYS A N 1
ATOM 873 C CA . CYS A 1 114 ? -13.021 -8.066 10.863 1.00 85.69 114 CYS A CA 1
ATOM 874 C C . CYS A 1 114 ? -12.620 -6.940 11.823 1.00 85.69 114 CYS A C 1
ATOM 876 O O . CYS A 1 114 ? -11.586 -7.002 12.485 1.00 85.69 114 CYS A O 1
ATOM 878 N N . VAL A 1 115 ? -13.487 -5.932 11.936 1.00 90.12 115 VAL A N 1
ATOM 879 C CA . VAL A 1 115 ? -13.418 -4.918 12.995 1.00 90.12 115 VAL A CA 1
ATOM 880 C C . VAL A 1 115 ? -14.214 -5.411 14.204 1.00 90.12 115 VAL A C 1
ATOM 882 O O . VAL A 1 115 ? -15.388 -5.774 14.076 1.00 90.12 115 VAL A O 1
ATOM 885 N N . LEU A 1 116 ? -13.562 -5.444 15.365 1.00 87.62 116 LEU A N 1
ATOM 886 C CA . LEU A 1 116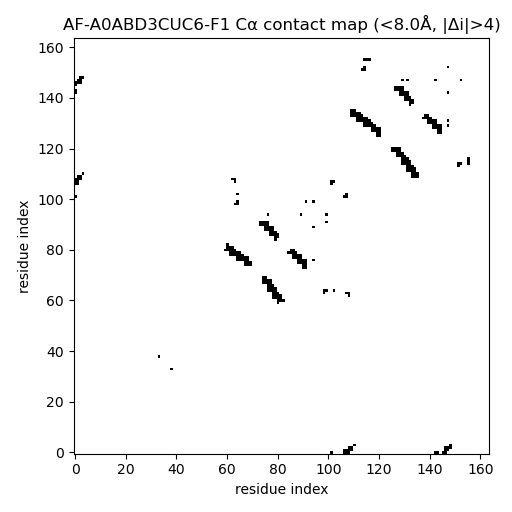 ? -14.131 -5.911 16.629 1.00 87.62 116 LEU A CA 1
ATOM 887 C C . LEU A 1 116 ? -14.750 -4.777 17.445 1.00 87.62 116 LEU A C 1
ATOM 889 O O . LEU A 1 116 ? -15.798 -4.980 18.056 1.00 87.62 116 LEU A O 1
ATOM 893 N N . ASP A 1 117 ? -14.103 -3.613 17.457 1.00 88.06 117 ASP A N 1
ATOM 894 C CA . ASP A 1 117 ? -14.504 -2.467 18.272 1.00 88.06 117 ASP A CA 1
ATOM 895 C C . ASP A 1 117 ? -14.088 -1.141 17.616 1.00 88.06 117 ASP A C 1
ATOM 897 O O . ASP A 1 117 ? -13.273 -1.128 16.691 1.00 88.06 117 ASP A O 1
ATOM 901 N N . GLY A 1 118 ? -14.645 -0.027 18.084 1.00 87.19 118 GLY A N 1
ATOM 902 C CA . GLY A 1 118 ? -14.316 1.318 17.619 1.00 87.19 118 GLY A CA 1
ATOM 903 C C . GLY A 1 118 ? -14.360 2.325 18.763 1.00 87.19 118 GLY A C 1
ATOM 904 O O . GLY A 1 118 ? -15.323 2.349 19.530 1.00 87.19 118 GLY A O 1
ATOM 905 N N . ARG A 1 119 ? -13.334 3.171 18.875 1.00 85.62 119 ARG A N 1
ATOM 906 C CA . ARG A 1 119 ? -13.233 4.218 19.901 1.00 85.62 119 ARG A CA 1
ATOM 907 C C . ARG A 1 119 ? -12.885 5.569 19.281 1.00 85.62 119 ARG A C 1
ATOM 909 O O . ARG A 1 119 ? -12.237 5.635 18.240 1.00 85.62 119 ARG A O 1
ATOM 916 N N . GLU A 1 120 ? -13.288 6.655 19.939 1.00 84.50 120 GLU A N 1
ATOM 917 C CA . GLU A 1 120 ? -12.735 7.977 19.626 1.00 84.50 120 GLU A CA 1
ATOM 918 C C . GLU A 1 120 ? -11.275 8.004 20.099 1.00 84.50 120 GLU A C 1
ATOM 920 O O . GLU A 1 120 ? -11.008 7.715 21.267 1.00 84.50 120 GLU A O 1
ATOM 925 N N . GLY A 1 121 ? -10.342 8.310 19.195 1.00 72.12 121 GLY A N 1
ATOM 926 C CA . GLY A 1 121 ? -8.926 8.443 19.525 1.00 72.12 121 GLY A CA 1
ATOM 927 C C . GLY A 1 121 ? -8.684 9.554 20.551 1.00 72.12 121 GLY A C 1
ATOM 928 O O . GLY A 1 121 ? -9.405 10.554 20.587 1.00 72.12 121 GLY A O 1
ATOM 929 N N . GLU A 1 122 ? -7.662 9.369 21.388 1.00 66.38 122 GLU A N 1
ATOM 930 C CA . GLU A 1 122 ? -7.326 10.277 22.498 1.00 66.38 122 GLU A CA 1
ATOM 931 C C . GLU A 1 122 ? -6.630 11.578 22.046 1.00 66.38 122 GLU A C 1
ATOM 933 O O . GLU A 1 122 ? -6.471 12.499 22.847 1.00 66.38 122 GLU A O 1
ATOM 938 N N . ASP A 1 123 ? -6.247 11.682 20.770 1.00 64.44 123 ASP A N 1
ATOM 939 C CA . ASP A 1 123 ? -5.536 12.838 20.218 1.00 64.44 123 ASP A CA 1
ATOM 940 C C . ASP A 1 123 ? -6.417 14.093 20.052 1.00 64.44 123 ASP A C 1
ATOM 942 O O . ASP A 1 123 ? -7.635 14.024 19.833 1.00 64.44 123 ASP A O 1
ATOM 946 N N . GLU A 1 124 ? -5.770 15.271 20.081 1.00 48.50 124 GLU A N 1
ATOM 947 C CA . GLU A 1 124 ? -6.349 16.596 19.786 1.00 48.50 124 GLU A CA 1
ATOM 948 C C . GLU A 1 124 ? -6.759 16.706 18.304 1.00 48.50 124 GLU A C 1
ATOM 950 O O . GLU A 1 124 ? -6.151 17.392 17.484 1.00 48.50 124 GLU A O 1
ATOM 955 N N . GLY A 1 125 ? -7.805 15.966 17.948 1.00 57.31 125 GLY A N 1
ATOM 956 C CA . GLY A 1 125 ? -8.252 15.774 16.576 1.00 57.31 125 GLY A CA 1
ATOM 957 C C . GLY A 1 125 ? -9.235 14.621 16.369 1.00 57.31 125 GLY A C 1
ATOM 958 O O . GLY A 1 125 ? -9.458 14.289 15.216 1.00 57.31 125 GLY A O 1
ATOM 959 N N . LYS A 1 126 ? -9.797 14.005 17.429 1.00 61.53 126 LYS A N 1
ATOM 960 C CA . LYS A 1 126 ? -10.935 13.050 17.421 1.00 61.53 126 LYS A CA 1
ATOM 961 C C . LYS A 1 126 ? -11.082 12.211 16.140 1.00 61.53 126 LYS A C 1
ATOM 963 O O . LYS A 1 126 ? -12.141 12.198 15.509 1.00 61.53 126 LYS A O 1
ATOM 968 N N . LYS A 1 127 ? -10.019 11.518 15.738 1.00 70.88 127 LYS A N 1
ATOM 969 C CA . LYS A 1 127 ? -10.103 10.525 14.665 1.00 70.88 127 LYS A CA 1
ATOM 970 C C . LYS A 1 127 ? -10.615 9.220 15.267 1.00 70.88 127 LYS A C 1
ATOM 972 O O . LYS A 1 127 ? -10.252 8.880 16.390 1.00 70.88 127 LYS A O 1
ATOM 977 N N . MET A 1 128 ? -11.501 8.524 14.562 1.00 80.81 128 MET A N 1
ATOM 978 C CA . MET A 1 128 ? -11.967 7.210 15.005 1.00 80.81 128 MET A CA 1
ATOM 979 C C . MET A 1 128 ? -10.835 6.194 14.844 1.00 80.81 128 MET A C 1
ATOM 981 O O . MET A 1 128 ? -10.192 6.134 13.794 1.00 80.81 128 MET A O 1
ATOM 985 N N . GLU A 1 129 ? -10.614 5.398 15.881 1.00 87.38 129 GLU A N 1
ATOM 986 C CA . GLU A 1 129 ? -9.745 4.227 15.849 1.00 87.38 129 GLU A CA 1
ATOM 987 C C . GLU A 1 129 ? -10.607 2.970 15.903 1.00 87.38 129 GLU A C 1
ATOM 989 O O . GLU A 1 129 ? -11.605 2.916 16.626 1.00 87.38 129 GLU A O 1
ATOM 994 N N . TYR A 1 130 ? -10.205 1.942 15.167 1.00 88.94 130 TYR A N 1
ATOM 995 C CA . TYR A 1 130 ? -10.894 0.661 15.119 1.00 88.94 130 TYR A CA 1
ATOM 996 C C . TYR A 1 130 ? -9.960 -0.460 15.549 1.00 88.94 130 TYR A C 1
ATOM 998 O O . TYR A 1 130 ? -8.800 -0.507 15.148 1.00 88.94 130 TYR A O 1
ATOM 1006 N N . LEU A 1 131 ? -10.482 -1.381 16.353 1.00 90.75 131 LEU A N 1
ATOM 1007 C CA . LEU A 1 131 ? -9.784 -2.593 16.745 1.00 90.75 131 LEU A CA 1
ATOM 1008 C C . LEU A 1 131 ? -9.951 -3.633 15.638 1.00 90.75 131 LEU A C 1
ATOM 1010 O O . LEU A 1 131 ? -11.034 -4.200 15.464 1.00 90.75 131 LEU A O 1
ATOM 1014 N N . VAL A 1 132 ? -8.885 -3.869 14.884 1.00 90.19 132 VAL A N 1
ATOM 1015 C CA . VAL A 1 132 ? -8.874 -4.754 13.721 1.00 90.19 132 VAL A CA 1
ATOM 1016 C C . VAL A 1 132 ? -8.313 -6.113 14.113 1.00 90.19 132 VAL A C 1
ATOM 1018 O O . VAL A 1 132 ? -7.213 -6.210 14.653 1.00 90.19 132 VAL A O 1
ATOM 1021 N N . LYS A 1 133 ? -9.068 -7.172 13.819 1.00 90.88 133 LYS A N 1
ATOM 1022 C CA . LYS A 1 133 ? -8.586 -8.552 13.875 1.00 90.88 133 LYS A CA 1
ATOM 1023 C C . LYS A 1 133 ? -7.981 -8.923 12.525 1.00 90.88 133 LYS A C 1
ATOM 1025 O O . LYS A 1 133 ? -8.654 -8.788 11.502 1.00 90.88 133 LYS A O 1
ATOM 1030 N N . TRP A 1 134 ? -6.751 -9.417 12.529 1.00 89.06 134 TRP A N 1
ATOM 1031 C CA . TRP A 1 134 ? -6.004 -9.782 11.326 1.00 89.06 134 TRP A CA 1
ATOM 1032 C C . TRP A 1 134 ? -6.118 -11.274 11.006 1.00 89.06 134 TRP A C 1
ATOM 1034 O O . TRP A 1 134 ? -6.447 -12.075 11.877 1.00 89.06 134 TRP A O 1
ATOM 1044 N N . THR A 1 135 ? -5.864 -11.658 9.753 1.00 85.75 135 THR A N 1
ATOM 1045 C CA . THR A 1 135 ? -5.855 -13.081 9.360 1.00 85.75 135 THR A CA 1
ATOM 1046 C C . THR A 1 135 ? -4.524 -13.780 9.640 1.00 85.75 135 THR A C 1
ATOM 1048 O O . THR A 1 135 ? -4.475 -15.004 9.700 1.00 85.75 135 THR A O 1
ATOM 1051 N N . ASP A 1 136 ? -3.439 -13.015 9.740 1.00 79.06 136 ASP A N 1
ATOM 1052 C CA . ASP A 1 136 ? -2.058 -13.483 9.901 1.00 79.06 136 ASP A CA 1
ATOM 1053 C C . ASP A 1 136 ? -1.549 -13.406 11.351 1.00 79.06 136 ASP A C 1
ATOM 1055 O O . ASP A 1 136 ? -0.486 -13.948 11.654 1.00 79.06 136 ASP A O 1
ATOM 1059 N N . MET A 1 137 ? -2.311 -12.780 12.253 1.00 78.75 137 MET A N 1
ATOM 1060 C CA . MET A 1 137 ? -1.986 -12.633 13.673 1.00 78.75 137 MET A CA 1
ATOM 1061 C C . MET A 1 137 ? -3.191 -12.962 14.554 1.00 78.75 137 MET A C 1
ATOM 1063 O O . MET A 1 137 ? -4.337 -12.713 14.187 1.00 78.75 137 MET A O 1
ATOM 1067 N N . GLU A 1 138 ? -2.927 -13.505 15.742 1.00 80.38 138 GLU A N 1
ATOM 1068 C CA . GLU A 1 138 ? -3.977 -13.790 16.728 1.00 80.38 138 GLU A CA 1
ATOM 1069 C C . GLU A 1 138 ? -4.441 -12.522 17.463 1.00 80.38 138 GLU A C 1
ATOM 1071 O O . GLU A 1 138 ? -5.618 -12.407 17.816 1.00 80.38 138 GLU A O 1
ATOM 1076 N N . ASP A 1 139 ? -3.534 -11.561 17.652 1.00 87.25 139 ASP A N 1
ATOM 1077 C CA . ASP A 1 139 ? -3.792 -10.326 18.387 1.00 87.25 139 ASP A CA 1
ATOM 1078 C C . ASP A 1 139 ? -4.400 -9.240 17.486 1.00 87.25 139 ASP A C 1
ATOM 1080 O O . ASP A 1 139 ? -3.943 -8.986 16.369 1.00 87.25 139 ASP A O 1
ATOM 1084 N N . ALA A 1 140 ? -5.434 -8.567 17.994 1.00 90.50 140 ALA A N 1
ATOM 1085 C CA . ALA A 1 140 ? -6.061 -7.431 17.326 1.00 90.50 140 ALA A CA 1
ATOM 1086 C C . ALA A 1 140 ? -5.345 -6.116 17.677 1.00 90.50 140 ALA A C 1
ATOM 1088 O O . ALA A 1 140 ? -4.952 -5.909 18.828 1.00 90.50 140 ALA A O 1
ATOM 1089 N N . THR A 1 141 ? -5.218 -5.203 16.711 1.00 88.75 141 THR A N 1
ATOM 1090 C CA . THR A 1 141 ? -4.535 -3.907 16.896 1.00 88.75 141 THR A CA 1
ATOM 1091 C C . THR A 1 141 ? -5.473 -2.730 16.640 1.00 88.75 141 THR A C 1
ATOM 1093 O O . THR A 1 141 ? -6.421 -2.835 15.863 1.00 88.75 141 THR A O 1
ATOM 1096 N N . TRP A 1 142 ? -5.242 -1.609 17.332 1.00 90.38 142 TRP A N 1
ATOM 1097 C CA . TRP A 1 142 ? -5.979 -0.364 17.106 1.00 90.38 142 TRP A CA 1
ATOM 1098 C C . TRP A 1 142 ? -5.371 0.386 15.923 1.00 90.38 142 TRP A C 1
ATOM 1100 O O . TRP A 1 142 ? -4.207 0.774 15.973 1.00 90.38 142 TRP A O 1
ATOM 1110 N N . GLU A 1 143 ? -6.168 0.603 14.881 1.00 87.06 143 GLU A N 1
ATOM 1111 C CA . GLU A 1 143 ? -5.769 1.312 13.667 1.00 87.06 143 GLU A CA 1
ATOM 1112 C C . GLU A 1 143 ? -6.668 2.537 13.435 1.00 87.06 143 GLU A C 1
ATOM 1114 O O . GLU A 1 143 ? -7.880 2.463 13.662 1.00 87.06 143 GLU A O 1
ATOM 1119 N N . PRO A 1 144 ? -6.121 3.669 12.963 1.00 87.19 144 PRO A N 1
ATOM 1120 C CA . PRO A 1 144 ? -6.925 4.828 12.587 1.00 87.19 144 PRO A CA 1
ATOM 1121 C C . PRO A 1 144 ? -7.837 4.514 11.392 1.00 87.19 144 PRO A C 1
ATOM 1123 O O . PRO A 1 144 ? -7.507 3.681 10.552 1.00 87.19 144 PRO A O 1
ATOM 1126 N N . GLU A 1 145 ? -8.955 5.237 11.272 1.00 85.81 145 GLU A N 1
ATOM 1127 C CA . GLU A 1 145 ? -9.942 5.083 10.183 1.00 85.81 145 GLU A CA 1
ATOM 1128 C C . GLU A 1 145 ? -9.328 5.097 8.772 1.00 85.81 145 GLU A C 1
ATOM 1130 O O . GLU A 1 145 ? -9.808 4.390 7.893 1.00 85.81 145 GLU A O 1
ATOM 1135 N N . GLU A 1 146 ? -8.247 5.852 8.562 1.00 83.88 146 GLU A N 1
ATOM 1136 C CA . GLU A 1 146 ? -7.538 5.954 7.276 1.00 83.88 146 GLU A CA 1
ATOM 1137 C C . GLU A 1 146 ? -6.853 4.637 6.850 1.00 83.88 146 GLU A C 1
ATOM 1139 O O . GLU A 1 146 ? -6.605 4.434 5.664 1.00 83.88 146 GLU A O 1
ATOM 1144 N N . ASN A 1 147 ? -6.600 3.723 7.793 1.00 83.38 147 ASN A N 1
ATOM 1145 C CA . ASN A 1 147 ? -5.914 2.442 7.570 1.00 83.38 147 ASN A CA 1
ATOM 1146 C C . ASN A 1 147 ? -6.853 1.242 7.536 1.00 83.38 147 ASN A C 1
ATOM 1148 O O . ASN A 1 147 ? -6.398 0.101 7.539 1.00 83.38 147 ASN A O 1
ATOM 1152 N N . VAL A 1 148 ? -8.154 1.462 7.668 1.00 83.88 148 VAL A N 1
ATOM 1153 C CA . VAL A 1 148 ? -9.107 0.365 7.776 1.00 83.88 148 VAL A CA 1
ATOM 1154 C C . VAL A 1 148 ? -9.994 0.394 6.552 1.00 83.88 148 VAL A C 1
ATOM 1156 O O . VAL A 1 148 ? -10.454 1.450 6.125 1.00 83.88 148 VAL A O 1
ATOM 1159 N N . ASP A 1 149 ? -10.234 -0.786 5.982 1.00 85.00 149 ASP A N 1
ATOM 1160 C CA . ASP A 1 149 ? -11.102 -0.915 4.821 1.00 85.00 149 ASP A CA 1
ATOM 1161 C C . ASP A 1 149 ? -12.494 -0.320 5.140 1.00 85.00 149 ASP A C 1
ATOM 1163 O O . ASP A 1 149 ? -13.147 -0.746 6.109 1.00 85.00 149 ASP A O 1
ATOM 1167 N N . PRO A 1 150 ? -12.975 0.660 4.350 1.00 86.94 150 PRO A N 1
ATOM 1168 C CA . PRO A 1 150 ? -14.266 1.296 4.585 1.00 86.94 150 PRO A CA 1
ATOM 1169 C C . PRO A 1 150 ? -15.438 0.304 4.530 1.00 86.94 150 PRO A C 1
ATOM 1171 O O . PRO A 1 150 ? -16.439 0.514 5.224 1.00 86.94 150 PRO A O 1
ATOM 1174 N N . ASP A 1 151 ? -15.326 -0.791 3.768 1.00 87.06 151 ASP A N 1
ATOM 1175 C CA . ASP A 1 151 ? -16.350 -1.837 3.720 1.00 87.06 151 ASP A CA 1
ATOM 1176 C C . ASP A 1 151 ? -16.435 -2.581 5.071 1.00 87.06 151 ASP A C 1
ATOM 1178 O O . ASP A 1 151 ? -17.539 -2.862 5.552 1.00 87.06 151 ASP A O 1
ATOM 1182 N N . LEU A 1 152 ? -15.306 -2.823 5.752 1.00 87.00 152 LEU A N 1
ATOM 1183 C CA . LEU A 1 152 ? -15.292 -3.444 7.087 1.00 87.00 152 LEU A CA 1
ATOM 1184 C C . LEU A 1 152 ? -15.883 -2.522 8.158 1.00 87.00 152 LEU A C 1
ATOM 1186 O O . LEU A 1 152 ? -1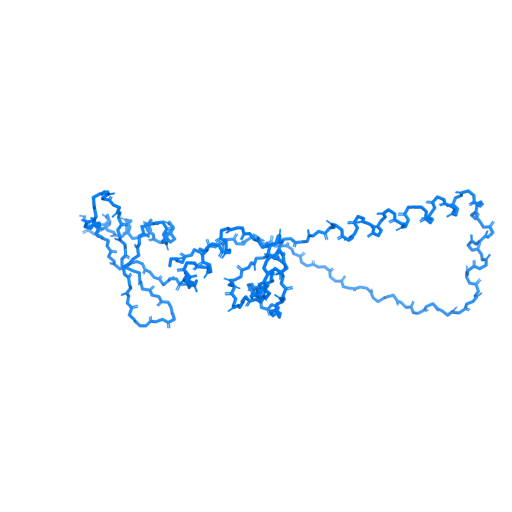6.670 -2.975 8.997 1.00 87.00 152 LEU A O 1
ATOM 1190 N N . ILE A 1 153 ? -15.563 -1.225 8.104 1.00 87.12 153 ILE A N 1
ATOM 1191 C CA . ILE A 1 153 ? -16.147 -0.217 9.004 1.00 87.12 153 ILE A CA 1
ATOM 1192 C C . ILE A 1 153 ? -17.665 -0.165 8.822 1.00 87.12 153 ILE A C 1
ATOM 1194 O O . ILE A 1 153 ? -18.420 -0.125 9.799 1.00 87.12 153 IL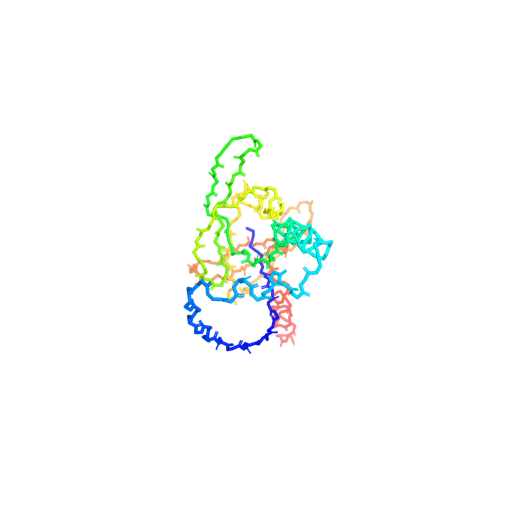E A O 1
ATOM 1198 N N . LYS A 1 154 ? -18.137 -0.192 7.573 1.00 89.25 154 LYS A N 1
ATOM 1199 C CA . LYS A 1 154 ? -19.567 -0.188 7.265 1.00 89.25 154 LYS A CA 1
ATOM 1200 C C . LYS A 1 154 ? -20.275 -1.402 7.870 1.00 89.25 154 LYS A C 1
ATOM 1202 O O . LYS A 1 154 ? -21.275 -1.225 8.565 1.00 89.25 154 LYS A O 1
ATOM 1207 N N . VAL A 1 155 ? -19.729 -2.606 7.682 1.00 88.31 155 VAL A N 1
ATOM 1208 C CA . VAL A 1 155 ? -20.281 -3.844 8.265 1.00 88.31 155 VAL A CA 1
ATOM 1209 C C . VAL A 1 155 ? -20.328 -3.770 9.793 1.00 88.31 155 VAL A C 1
ATOM 1211 O O . VAL A 1 155 ? -21.315 -4.184 10.406 1.00 88.31 155 VAL A O 1
ATOM 1214 N N . PHE A 1 156 ? -19.290 -3.222 10.426 1.00 87.56 156 PHE A N 1
ATOM 1215 C CA . PHE A 1 156 ? -19.268 -3.017 11.874 1.00 87.56 156 PHE A CA 1
ATOM 1216 C C . PHE A 1 156 ? -20.388 -2.070 12.340 1.00 87.56 156 PHE A C 1
ATOM 1218 O O . PHE A 1 156 ? -21.151 -2.415 13.245 1.00 87.56 156 PHE A O 1
ATOM 1225 N N . ARG A 1 157 ? -20.557 -0.917 11.678 1.00 86.19 157 ARG A N 1
ATOM 1226 C CA . ARG A 1 157 ? -21.610 0.067 11.998 1.00 86.19 157 ARG A CA 1
ATOM 1227 C C . ARG A 1 157 ? -23.023 -0.497 11.801 1.00 86.19 157 ARG A C 1
ATOM 1229 O O . ARG A 1 157 ? -23.911 -0.244 12.618 1.00 86.19 157 ARG A O 1
ATOM 1236 N N . GLU A 1 158 ? -23.237 -1.295 10.757 1.00 88.50 158 GLU A N 1
ATOM 1237 C CA . GLU A 1 158 ? -24.511 -1.984 10.514 1.00 88.50 158 GLU A CA 1
ATOM 1238 C C . GLU A 1 158 ? -24.828 -3.000 11.624 1.00 88.50 158 GLU A C 1
ATOM 1240 O O . GLU A 1 158 ? -25.941 -3.002 12.158 1.00 88.50 158 GLU A O 1
ATOM 1245 N N . ARG A 1 159 ? -23.841 -3.807 12.044 1.00 82.88 159 ARG A N 1
ATOM 1246 C CA . ARG A 1 159 ? -23.989 -4.755 13.167 1.00 82.88 159 ARG A CA 1
ATOM 1247 C C . ARG A 1 159 ? -24.280 -4.055 14.493 1.00 82.88 159 ARG A C 1
ATOM 1249 O O . ARG A 1 159 ? -25.078 -4.564 15.278 1.00 82.88 159 ARG A O 1
ATOM 1256 N N . ALA A 1 160 ? -23.647 -2.910 14.746 1.00 77.12 160 ALA A N 1
ATOM 1257 C CA . ALA A 1 160 ? -23.894 -2.109 15.943 1.00 77.12 160 ALA A CA 1
ATOM 1258 C C . ALA A 1 160 ? -25.324 -1.544 15.963 1.00 77.12 160 ALA A C 1
ATOM 1260 O O . ALA A 1 160 ? -25.970 -1.541 17.007 1.00 77.12 160 ALA A O 1
ATOM 1261 N N . THR A 1 161 ? -25.846 -1.144 14.801 1.00 77.62 161 THR A N 1
ATOM 1262 C CA . THR A 1 161 ? -27.208 -0.603 14.665 1.00 77.62 161 THR A CA 1
ATOM 1263 C C . THR A 1 161 ? -28.284 -1.688 14.814 1.00 77.62 161 THR A C 1
ATOM 1265 O O . THR A 1 161 ? -29.329 -1.422 15.392 1.00 77.62 161 THR A O 1
ATOM 1268 N N . GLN A 1 162 ? -28.037 -2.921 14.350 1.00 67.44 162 GLN A N 1
ATOM 1269 C CA . GLN A 1 162 ? -28.978 -4.054 14.471 1.00 67.44 162 GLN A CA 1
ATOM 1270 C C . GLN A 1 162 ? -29.086 -4.666 15.877 1.00 67.44 162 GLN A C 1
ATOM 1272 O O . GLN A 1 162 ? -29.951 -5.510 16.107 1.00 67.44 162 GLN A O 1
ATOM 1277 N N . ARG A 1 163 ? -28.199 -4.296 16.806 1.00 58.16 163 ARG A N 1
ATOM 1278 C CA . ARG A 1 163 ? -28.239 -4.757 18.206 1.00 58.16 163 ARG A CA 1
ATOM 1279 C C . ARG A 1 163 ? -29.060 -3.844 19.130 1.00 58.16 163 ARG A C 1
ATOM 1281 O O . ARG A 1 163 ? -29.108 -4.121 20.329 1.00 58.16 163 ARG A O 1
ATOM 1288 N N . LEU A 1 164 ? -29.687 -2.800 18.582 1.00 47.25 164 LEU A N 1
ATOM 1289 C CA . LEU A 1 164 ? -30.672 -1.932 19.240 1.00 47.25 164 LEU A CA 1
ATOM 1290 C C . LEU A 1 164 ? -32.087 -2.283 18.767 1.00 47.25 164 LEU A C 1
ATOM 1292 O O . LEU A 1 164 ? -32.998 -2.245 19.623 1.00 47.25 164 LEU A O 1
#

Foldseek 3Di:
DADDDDDDDDDDDDDDDDDDDDDDDVVVVVVVVAPPVNVVVVVVVVVVVVVVVVVDDDDFAFPAFDDWDDDDQAIWTFTDGPVRDDTDTHGPVPDDPVRVVCVVVVNHYFDFPAWDDWDQDPDPPRFIWTFTHTPVDRHTDTDTPVNDDVVRVV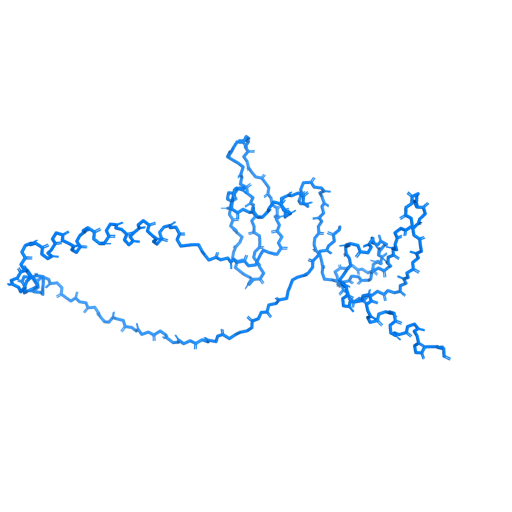VVVVVVVVVD